Protein AF-A0A7D8BES1-F1 (afdb_monomer_lite)

Foldseek 3Di:
DPDDPDVVCCCVVPVQVVQVVVVHHDPDPVVVLVVQLVLLVVVVQDPVLNCVLSVDPPPVDDPPPPPDDNVVSNVVSVVVSVVVVVVVVVVVVVVPD

Radius of gyration: 16.13 Å; chains: 1; bounding box: 30×33×53 Å

Secondary structure (DSSP, 8-state):
------HHHHIIIIIHHHHHHTT-----HHHHHHHHHHHHHHTT--HHHHHHHHT-S---S-TTT-TTTHHHHHHHHHHHHHHHHHHHHHHHHHS--

pLDDT: mean 74.32, std 16.71, range [39.34, 90.25]

Sequence (97 aa):
MNGAIDLDNLASRVLKPLFEANGLEWKGWQAYRRGLATNLKELGVEDTTVQCILRHENVSTTQRFYIKTAPKVAQEAMRVLEEKIACTARVQQSTIN

Structure (mmCIF, N/CA/C/O backbone):
data_AF-A0A7D8BES1-F1
#
_entry.id   AF-A0A7D8BES1-F1
#
loop_
_atom_site.group_PDB
_atom_site.id
_atom_site.type_symbol
_atom_site.label_atom_id
_atom_site.label_alt_id
_atom_site.label_comp_id
_atom_site.label_asym_id
_atom_site.label_entity_id
_atom_site.label_seq_id
_atom_site.pdbx_PDB_ins_code
_atom_site.Cartn_x
_atom_site.Cartn_y
_atom_site.Cartn_z
_atom_site.occupancy
_atom_site.B_iso_or_equiv
_atom_site.auth_seq_id
_atom_site.auth_comp_id
_atom_site.auth_asym_id
_atom_site.auth_atom_id
_atom_site.pdbx_PDB_model_num
ATOM 1 N N . MET A 1 1 ? 10.555 -25.040 6.667 1.00 40.53 1 MET A N 1
ATOM 2 C CA . MET A 1 1 ? 10.994 -24.118 5.598 1.00 40.53 1 MET A CA 1
ATOM 3 C C . MET A 1 1 ? 10.663 -22.694 6.031 1.00 40.53 1 MET A C 1
ATOM 5 O O . MET A 1 1 ? 9.556 -22.239 5.796 1.00 40.53 1 MET A O 1
ATOM 9 N N . ASN A 1 2 ? 11.582 -22.020 6.729 1.00 47.09 2 ASN A N 1
ATOM 10 C CA . ASN A 1 2 ? 11.438 -20.603 7.088 1.00 47.09 2 ASN A CA 1
ATOM 11 C C . ASN A 1 2 ? 12.039 -19.760 5.958 1.00 47.09 2 ASN A C 1
ATOM 13 O O . ASN A 1 2 ? 13.167 -19.290 6.062 1.00 47.09 2 ASN A O 1
ATOM 17 N N . GLY A 1 3 ? 11.326 -19.655 4.837 1.00 51.19 3 GLY A N 1
ATOM 18 C CA . GLY A 1 3 ? 11.700 -18.735 3.767 1.00 51.19 3 GLY A CA 1
ATOM 19 C C . GLY A 1 3 ? 11.169 -17.356 4.121 1.00 51.19 3 GLY A C 1
ATOM 20 O O . GLY A 1 3 ? 9.968 -17.125 4.006 1.00 51.19 3 GLY A O 1
ATOM 21 N N . ALA A 1 4 ? 12.030 -16.461 4.602 1.00 60.78 4 ALA A N 1
ATOM 22 C CA . ALA A 1 4 ? 11.678 -15.049 4.680 1.00 60.78 4 ALA A CA 1
ATOM 23 C C . ALA A 1 4 ? 11.181 -14.595 3.296 1.00 60.78 4 ALA A C 1
ATOM 25 O O . ALA A 1 4 ? 11.757 -14.982 2.279 1.00 60.78 4 ALA A O 1
ATOM 26 N N . ILE A 1 5 ? 10.093 -13.823 3.252 1.00 67.75 5 ILE A N 1
ATOM 27 C CA . ILE A 1 5 ? 9.615 -13.238 1.997 1.00 67.75 5 ILE A CA 1
ATOM 28 C C . ILE A 1 5 ? 10.721 -12.316 1.491 1.00 67.75 5 ILE A C 1
ATOM 30 O O . ILE A 1 5 ? 10.996 -11.278 2.091 1.00 67.75 5 ILE A O 1
ATOM 34 N N . ASP A 1 6 ? 11.361 -12.720 0.403 1.00 81.56 6 ASP A N 1
ATOM 35 C CA . ASP A 1 6 ? 12.337 -11.903 -0.291 1.00 81.56 6 ASP A CA 1
ATOM 36 C C . ASP A 1 6 ? 11.585 -10.826 -1.082 1.00 81.56 6 ASP A C 1
ATOM 38 O O . ASP A 1 6 ? 10.871 -11.102 -2.054 1.00 81.56 6 ASP A O 1
ATOM 42 N N . LEU A 1 7 ? 11.712 -9.588 -0.607 1.00 76.94 7 LEU A N 1
ATOM 43 C CA . LEU A 1 7 ? 11.051 -8.433 -1.195 1.00 76.94 7 LEU A CA 1
ATOM 44 C C . LEU A 1 7 ? 11.581 -8.156 -2.604 1.00 76.94 7 LEU A C 1
ATOM 46 O O . LEU A 1 7 ? 10.807 -7.795 -3.480 1.00 76.94 7 LEU A O 1
ATOM 50 N N . ASP A 1 8 ? 12.855 -8.381 -2.893 1.00 82.25 8 ASP A N 1
ATOM 51 C CA . ASP A 1 8 ? 13.379 -8.137 -4.238 1.00 82.25 8 ASP A CA 1
ATOM 52 C C . ASP A 1 8 ? 12.828 -9.158 -5.240 1.00 82.25 8 ASP A C 1
ATOM 54 O O . ASP A 1 8 ? 12.449 -8.807 -6.366 1.00 82.25 8 ASP A O 1
ATOM 58 N N . ASN A 1 9 ? 12.658 -10.405 -4.803 1.00 85.69 9 ASN A N 1
ATOM 59 C CA . ASN A 1 9 ? 11.954 -11.427 -5.573 1.00 85.69 9 ASN A CA 1
ATOM 60 C C . ASN A 1 9 ? 10.466 -11.091 -5.773 1.00 85.69 9 ASN A C 1
ATOM 62 O O . ASN A 1 9 ? 9.946 -11.242 -6.879 1.00 85.69 9 ASN A O 1
ATOM 66 N N . LEU A 1 10 ? 9.773 -10.587 -4.748 1.00 83.56 10 LEU A N 1
ATOM 67 C CA . LEU A 1 10 ? 8.376 -10.152 -4.869 1.00 83.56 10 LEU A CA 1
ATOM 68 C C . LEU A 1 10 ? 8.228 -8.968 -5.839 1.00 83.56 10 LEU A C 1
ATOM 70 O O . LEU A 1 10 ? 7.351 -8.971 -6.706 1.00 83.56 10 LEU A O 1
ATOM 74 N N . ALA A 1 11 ? 9.102 -7.967 -5.720 1.00 84.44 11 ALA A N 1
ATOM 75 C CA . ALA A 1 11 ? 9.095 -6.802 -6.592 1.00 84.44 11 ALA A CA 1
ATOM 76 C C . ALA A 1 11 ? 9.335 -7.207 -8.046 1.00 84.44 11 ALA A C 1
ATOM 78 O O . ALA A 1 11 ? 8.595 -6.790 -8.931 1.00 84.44 11 ALA A O 1
ATOM 79 N N . SER A 1 12 ? 10.356 -8.027 -8.294 1.00 86.19 12 SER A N 1
ATOM 80 C CA . SER A 1 12 ? 10.739 -8.426 -9.649 1.00 86.19 12 SER A CA 1
ATOM 81 C C . SER A 1 12 ? 9.721 -9.343 -10.320 1.00 86.19 12 SER A C 1
ATOM 83 O O . SER A 1 12 ? 9.430 -9.150 -11.496 1.00 86.19 12 SER A O 1
ATOM 85 N N . ARG A 1 13 ? 9.167 -10.320 -9.594 1.00 88.00 13 ARG A N 1
ATOM 86 C CA . ARG A 1 13 ? 8.311 -11.357 -10.187 1.00 88.00 13 ARG A CA 1
ATOM 87 C C . ARG A 1 13 ? 6.832 -11.010 -10.219 1.00 88.00 13 ARG A C 1
ATOM 89 O O . ARG A 1 13 ? 6.111 -11.599 -11.016 1.00 88.00 13 ARG A O 1
ATOM 96 N N . VAL A 1 14 ? 6.377 -10.114 -9.345 1.00 86.88 14 VAL A N 1
ATOM 97 C CA . VAL A 1 14 ? 4.949 -9.799 -9.201 1.00 86.88 14 VAL A CA 1
ATOM 98 C C . VAL A 1 14 ? 4.688 -8.330 -9.485 1.00 86.88 14 VAL A C 1
ATOM 100 O O . VAL A 1 14 ? 3.900 -8.017 -10.369 1.00 86.88 14 VAL A O 1
ATOM 103 N N . LEU A 1 15 ? 5.354 -7.416 -8.773 1.00 86.88 15 LEU A N 1
ATOM 104 C CA . LEU A 1 15 ? 4.993 -5.997 -8.851 1.00 86.88 15 LEU A CA 1
ATOM 105 C C . LEU A 1 15 ? 5.416 -5.356 -10.170 1.00 86.88 15 LEU A C 1
ATOM 107 O O . LEU A 1 15 ? 4.586 -4.735 -10.815 1.00 86.88 15 LEU A O 1
ATOM 111 N N . LYS A 1 16 ? 6.662 -5.530 -10.615 1.00 89.50 16 LYS A N 1
ATOM 112 C CA . LYS A 1 16 ? 7.116 -4.993 -11.908 1.00 89.50 16 LYS A CA 1
ATOM 113 C C . LYS A 1 16 ? 6.218 -5.419 -13.080 1.00 89.50 16 LYS A C 1
ATOM 115 O O . LYS A 1 16 ? 5.668 -4.521 -13.712 1.00 89.50 16 LYS A O 1
ATOM 120 N N . PRO A 1 17 ? 5.979 -6.724 -13.329 1.00 89.50 17 PRO A N 1
ATOM 121 C CA . PRO A 1 17 ? 5.139 -7.130 -14.453 1.00 89.50 17 PRO A CA 1
ATOM 122 C C . PRO A 1 17 ? 3.685 -6.678 -14.288 1.00 89.50 17 PRO A C 1
ATOM 124 O O . PRO A 1 17 ? 3.044 -6.335 -15.275 1.00 89.50 17 PRO A O 1
ATOM 127 N N . LEU A 1 18 ? 3.158 -6.627 -13.057 1.00 87.38 18 LEU A N 1
ATOM 128 C CA . LEU A 1 18 ? 1.806 -6.127 -12.812 1.00 87.38 18 LEU A CA 1
ATOM 129 C C . LEU A 1 18 ? 1.687 -4.634 -13.135 1.00 87.38 18 LEU A C 1
ATOM 131 O O . LEU A 1 18 ? 0.719 -4.223 -13.765 1.00 87.38 18 LEU A O 1
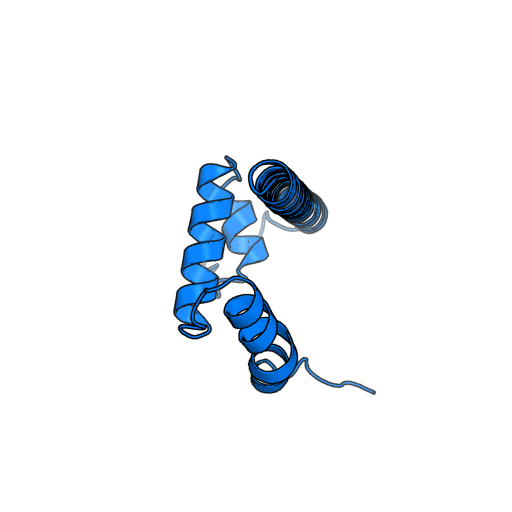ATOM 135 N N . PHE A 1 19 ? 2.654 -3.822 -12.711 1.00 87.50 19 PHE A N 1
ATOM 136 C CA . PHE A 1 19 ? 2.661 -2.390 -12.996 1.00 87.50 19 PHE A CA 1
ATOM 137 C C . PHE A 1 19 ? 2.797 -2.152 -14.503 1.00 87.50 19 PHE A C 1
ATOM 139 O O . PHE A 1 19 ? 1.975 -1.435 -15.070 1.00 87.50 19 PHE A O 1
ATOM 146 N N . GLU A 1 20 ? 3.735 -2.834 -15.164 1.00 88.25 20 GLU A N 1
ATOM 147 C CA . GLU A 1 20 ? 3.938 -2.742 -16.615 1.00 88.25 20 GLU A CA 1
ATOM 148 C C . GLU A 1 20 ? 2.681 -3.140 -17.402 1.00 88.25 20 GLU A C 1
ATOM 150 O O . GLU A 1 20 ? 2.268 -2.415 -18.306 1.00 88.25 20 GLU A O 1
ATOM 155 N N . ALA A 1 21 ? 2.013 -4.233 -17.016 1.00 86.31 21 ALA A N 1
ATOM 156 C CA . ALA A 1 21 ? 0.764 -4.678 -17.639 1.00 86.31 21 ALA A CA 1
ATOM 157 C C . ALA A 1 21 ? -0.386 -3.660 -17.505 1.00 86.31 21 ALA A C 1
ATOM 159 O O . ALA A 1 21 ? -1.319 -3.686 -18.303 1.00 86.31 21 ALA A O 1
ATOM 160 N N . ASN A 1 22 ? -0.317 -2.760 -16.520 1.00 84.38 22 ASN A N 1
ATOM 161 C CA . ASN A 1 22 ? -1.284 -1.682 -16.306 1.00 84.38 22 ASN A CA 1
ATOM 162 C C . ASN A 1 22 ? -0.771 -0.315 -16.808 1.00 84.38 22 ASN A C 1
ATOM 164 O O . ASN A 1 22 ? -1.349 0.716 -16.470 1.00 84.38 22 ASN A O 1
ATOM 168 N N . GLY A 1 23 ? 0.317 -0.279 -17.590 1.00 87.31 23 GLY A N 1
ATOM 169 C CA . GLY A 1 23 ? 0.896 0.963 -18.118 1.00 87.31 23 GLY A CA 1
A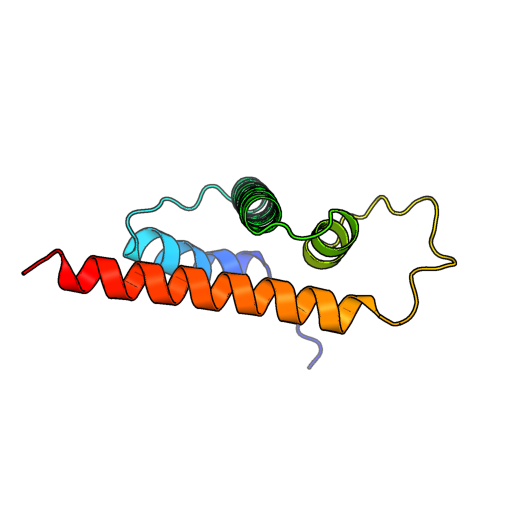TOM 170 C C . GLY A 1 23 ? 1.557 1.852 -17.057 1.00 87.31 23 GLY A C 1
ATOM 171 O O . GLY A 1 23 ? 1.752 3.046 -17.282 1.00 87.31 23 GLY A O 1
ATOM 172 N N . LEU A 1 24 ? 1.888 1.289 -15.893 1.00 87.56 24 LEU A N 1
ATOM 173 C CA . LEU A 1 24 ? 2.544 1.972 -14.783 1.00 87.56 24 LEU A CA 1
ATOM 174 C C . LEU A 1 24 ? 4.008 1.540 -14.680 1.00 87.56 24 LEU A C 1
ATOM 176 O O . LEU A 1 24 ? 4.366 0.392 -14.925 1.00 87.56 24 LEU A O 1
ATOM 180 N N . GLU A 1 25 ? 4.871 2.454 -14.246 1.00 89.38 25 GLU A N 1
ATOM 181 C CA . GLU A 1 25 ? 6.278 2.143 -13.998 1.00 89.38 25 GLU A CA 1
ATOM 182 C C . GLU A 1 25 ? 6.509 1.832 -12.514 1.00 89.38 25 GLU A C 1
ATOM 184 O O . GLU A 1 25 ? 6.099 2.586 -11.626 1.00 89.38 25 GLU A O 1
ATOM 189 N N . TRP A 1 26 ? 7.220 0.741 -12.222 1.00 89.31 26 TRP A N 1
ATOM 190 C CA . TRP A 1 26 ? 7.652 0.438 -10.860 1.00 89.31 26 TRP A CA 1
ATOM 191 C C . TRP A 1 26 ? 8.738 1.419 -10.392 1.00 89.31 26 TRP A C 1
ATOM 193 O O . TRP A 1 26 ? 9.889 1.350 -10.817 1.00 89.31 26 TRP A O 1
ATOM 203 N N . LYS A 1 27 ? 8.393 2.295 -9.442 1.00 89.75 27 LYS A N 1
ATOM 204 C CA . LYS A 1 27 ? 9.297 3.318 -8.874 1.00 89.75 27 LYS A CA 1
ATOM 205 C C . LYS A 1 27 ? 9.957 2.913 -7.545 1.00 89.75 27 LYS A C 1
ATOM 207 O O . LYS A 1 27 ? 10.475 3.759 -6.817 1.00 89.75 27 LYS A O 1
ATOM 212 N N . GLY A 1 28 ? 9.939 1.623 -7.206 1.00 87.56 28 GLY A N 1
ATOM 213 C CA . GLY A 1 28 ? 10.553 1.092 -5.988 1.00 87.56 28 GLY A CA 1
ATOM 214 C C . GLY A 1 28 ? 9.642 1.077 -4.757 1.00 87.56 28 GLY A C 1
ATOM 215 O O . GLY A 1 28 ? 8.546 1.641 -4.729 1.00 87.56 28 GLY A O 1
ATOM 216 N N . TRP A 1 29 ? 10.137 0.442 -3.693 1.00 84.12 29 TRP A N 1
ATOM 217 C CA . TRP A 1 29 ? 9.382 0.196 -2.460 1.00 84.12 29 TRP A CA 1
ATOM 218 C C . TRP A 1 29 ? 8.917 1.463 -1.740 1.00 84.12 29 TRP A C 1
ATOM 220 O O . TRP A 1 29 ? 7.872 1.462 -1.092 1.00 84.12 29 TRP A O 1
ATOM 230 N N .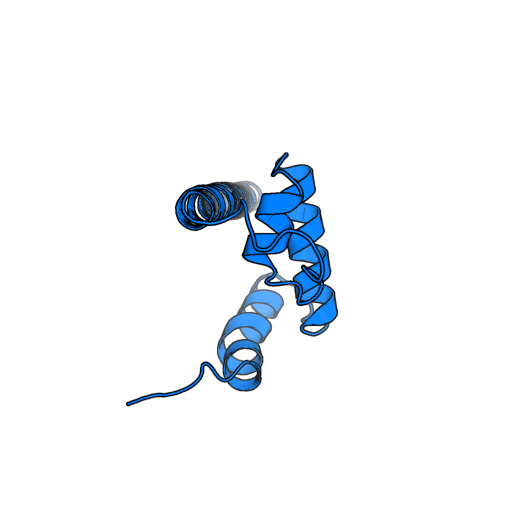 GLN A 1 30 ? 9.666 2.560 -1.855 1.00 84.50 30 GLN A N 1
ATOM 231 C CA . GLN A 1 30 ? 9.276 3.832 -1.250 1.00 84.50 30 GLN A CA 1
ATOM 232 C C . GLN A 1 30 ? 8.072 4.459 -1.958 1.00 84.50 30 GLN A C 1
ATOM 234 O O . GLN A 1 30 ? 7.166 4.956 -1.290 1.00 84.50 30 GLN A O 1
ATOM 239 N N . ALA A 1 31 ? 8.041 4.410 -3.292 1.00 86.00 31 ALA A N 1
ATOM 240 C CA . ALA A 1 31 ? 6.911 4.899 -4.073 1.00 86.00 31 ALA A CA 1
ATOM 241 C C . ALA A 1 31 ? 5.668 4.032 -3.841 1.00 86.00 31 ALA A C 1
ATOM 243 O O . ALA A 1 31 ? 4.592 4.571 -3.598 1.00 86.00 31 ALA A O 1
ATOM 244 N N . TYR A 1 32 ? 5.838 2.706 -3.803 1.00 87.94 32 TYR A N 1
ATOM 245 C CA . TYR A 1 32 ? 4.766 1.769 -3.466 1.00 87.94 32 TYR A CA 1
ATOM 246 C C . TYR A 1 32 ? 4.149 2.061 -2.093 1.00 87.94 32 TYR A C 1
ATOM 248 O O . TYR A 1 32 ? 2.938 2.235 -1.985 1.00 87.94 32 TYR A O 1
ATOM 256 N N . ARG A 1 33 ? 4.978 2.186 -1.044 1.00 84.69 33 ARG A N 1
ATOM 257 C CA . ARG A 1 33 ? 4.498 2.491 0.314 1.00 84.69 33 ARG A CA 1
ATOM 258 C C . ARG A 1 33 ? 3.762 3.828 0.383 1.00 84.69 33 ARG A C 1
ATOM 260 O O . ARG A 1 33 ? 2.744 3.915 1.060 1.00 84.69 33 ARG A O 1
ATOM 267 N N . ARG A 1 34 ? 4.247 4.852 -0.331 1.00 85.88 34 ARG A N 1
ATOM 268 C CA . ARG A 1 34 ? 3.580 6.161 -0.416 1.00 85.88 34 ARG A CA 1
ATOM 269 C C . ARG A 1 34 ? 2.221 6.068 -1.103 1.00 85.88 34 ARG A C 1
ATOM 271 O O . ARG A 1 34 ? 1.247 6.538 -0.533 1.00 85.88 34 ARG A O 1
ATOM 278 N N . GLY A 1 35 ? 2.152 5.429 -2.271 1.00 87.88 35 GLY A N 1
ATOM 279 C CA . GLY A 1 35 ? 0.891 5.242 -2.993 1.00 87.88 35 GLY A CA 1
ATOM 280 C C . GLY A 1 35 ? -0.128 4.447 -2.178 1.00 87.88 35 GLY A C 1
ATOM 281 O O . GLY A 1 35 ? -1.279 4.851 -2.070 1.00 87.88 35 GLY A O 1
ATOM 282 N N . LEU A 1 36 ? 0.312 3.372 -1.516 1.00 89.12 36 LEU A N 1
ATOM 283 C CA . LEU A 1 36 ? -0.541 2.584 -0.627 1.00 89.12 36 LEU A CA 1
ATOM 284 C C . LEU A 1 36 ? -1.084 3.421 0.541 1.00 89.12 36 LEU A C 1
ATOM 286 O O . LEU A 1 36 ? -2.278 3.368 0.821 1.00 89.12 36 LEU A O 1
ATOM 290 N N . ALA A 1 37 ? -0.233 4.216 1.199 1.00 86.50 37 ALA A N 1
ATOM 291 C CA . ALA A 1 37 ? -0.652 5.099 2.287 1.00 86.50 37 ALA A CA 1
ATOM 292 C C . ALA A 1 37 ? -1.698 6.126 1.825 1.00 86.50 37 ALA A C 1
ATOM 294 O O . ALA A 1 37 ? -2.720 6.299 2.488 1.00 86.50 37 ALA A O 1
ATOM 295 N N . THR A 1 38 ? -1.456 6.776 0.682 1.00 86.81 38 THR A N 1
ATOM 296 C CA . THR A 1 38 ? -2.374 7.760 0.096 1.00 86.81 38 THR A CA 1
ATOM 297 C C . THR A 1 38 ? -3.719 7.127 -0.247 1.00 86.81 38 THR A C 1
ATOM 299 O O . THR A 1 38 ? -4.742 7.622 0.216 1.00 86.81 38 THR A O 1
ATOM 302 N N . ASN A 1 39 ? -3.727 5.991 -0.950 1.00 90.00 39 ASN A N 1
ATOM 303 C CA . ASN A 1 39 ? -4.963 5.305 -1.334 1.00 90.00 39 ASN A CA 1
ATOM 304 C C . ASN A 1 39 ? -5.785 4.885 -0.107 1.00 90.00 39 ASN A C 1
ATOM 306 O O . ASN 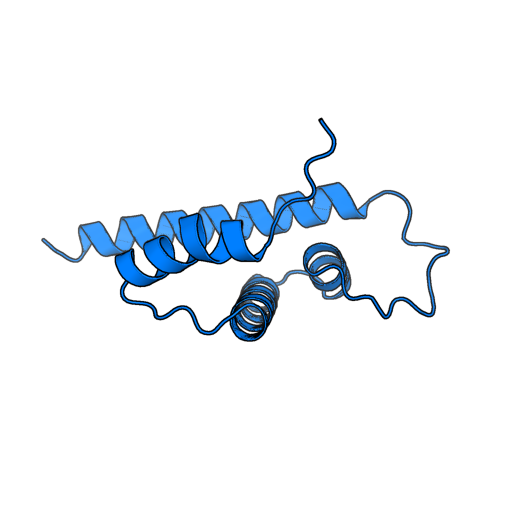A 1 39 ? -6.997 5.071 -0.076 1.00 90.00 39 ASN A O 1
ATOM 310 N N . LEU A 1 40 ? -5.139 4.346 0.932 1.00 87.75 40 LEU A N 1
ATOM 311 C CA . LEU A 1 40 ? -5.833 3.979 2.170 1.00 87.75 40 LEU A CA 1
ATOM 312 C C . LEU A 1 40 ? -6.425 5.209 2.873 1.00 87.75 40 LEU A C 1
ATOM 314 O O . LEU A 1 40 ? -7.537 5.140 3.394 1.00 87.75 40 LEU A O 1
ATOM 318 N N . LYS A 1 41 ? -5.722 6.347 2.853 1.00 84.62 41 LYS A N 1
ATOM 319 C CA . LYS A 1 41 ? -6.235 7.595 3.427 1.00 84.62 41 LYS A CA 1
ATOM 320 C C . LYS A 1 41 ? -7.425 8.146 2.640 1.00 84.62 41 LYS A C 1
ATOM 322 O O . LYS A 1 41 ? -8.395 8.583 3.253 1.00 84.62 41 LYS A O 1
ATOM 327 N N . GLU A 1 42 ? -7.382 8.087 1.311 1.00 86.62 42 GLU A N 1
ATOM 328 C CA . GLU A 1 42 ? -8.499 8.471 0.434 1.00 86.62 42 GLU A CA 1
ATOM 329 C C . GLU A 1 42 ? -9.730 7.575 0.632 1.00 86.62 42 GLU A C 1
ATOM 331 O O . GLU A 1 42 ? -10.861 8.048 0.543 1.00 86.62 42 GLU A O 1
ATOM 336 N N . LEU A 1 43 ? -9.522 6.302 0.983 1.00 88.19 43 LEU A N 1
ATOM 337 C CA . LEU A 1 43 ? -10.588 5.375 1.376 1.00 88.19 43 LEU A CA 1
ATOM 338 C C . LEU A 1 43 ? -11.135 5.624 2.794 1.00 88.19 43 LEU A C 1
ATOM 340 O O . LEU A 1 43 ? -12.037 4.909 3.227 1.00 88.19 43 LEU A O 1
ATOM 344 N N . GLY A 1 44 ? -10.613 6.618 3.519 1.00 85.81 44 GLY A N 1
ATOM 345 C CA . GLY A 1 44 ? -11.056 6.962 4.871 1.00 85.81 44 GLY A CA 1
ATOM 346 C C . GLY A 1 44 ? -10.539 6.018 5.959 1.00 85.81 44 GLY A C 1
ATOM 347 O O . GLY A 1 44 ? -11.120 5.961 7.039 1.00 85.81 44 GLY A O 1
ATOM 348 N N . VAL A 1 45 ? -9.468 5.262 5.697 1.00 86.50 45 VAL A N 1
ATOM 349 C CA . VAL A 1 45 ? -8.868 4.366 6.693 1.00 86.50 45 VAL A CA 1
ATOM 350 C C . VAL A 1 45 ? -8.139 5.187 7.760 1.00 86.50 45 VAL A C 1
ATOM 352 O O . VAL A 1 45 ? -7.344 6.077 7.454 1.00 86.50 45 VAL A O 1
ATOM 355 N N . GLU A 1 46 ? -8.385 4.853 9.027 1.00 82.88 46 GLU A N 1
ATOM 356 C CA . GLU A 1 46 ? -7.751 5.491 10.183 1.00 82.88 46 GLU A CA 1
ATOM 357 C C . GLU A 1 46 ? -6.220 5.364 10.156 1.00 82.88 46 GLU A C 1
ATOM 359 O O . GLU A 1 46 ? -5.677 4.287 9.888 1.00 82.88 46 GLU A O 1
ATOM 364 N N . ASP A 1 47 ? -5.511 6.432 10.537 1.00 80.69 47 ASP A N 1
ATOM 365 C CA . ASP A 1 47 ? -4.042 6.514 10.441 1.00 80.69 47 ASP A CA 1
ATOM 366 C C . ASP A 1 47 ? -3.339 5.396 11.212 1.00 80.69 47 ASP A C 1
ATOM 368 O O . ASP A 1 47 ? -2.316 4.867 10.781 1.00 80.69 47 ASP A O 1
ATOM 372 N N . THR A 1 48 ? -3.917 4.982 12.336 1.00 79.81 48 THR A N 1
ATOM 373 C CA . THR A 1 48 ? -3.368 3.901 13.157 1.00 79.81 48 THR A CA 1
ATOM 374 C C . THR A 1 48 ? -3.485 2.532 12.459 1.00 79.81 48 THR A C 1
ATOM 376 O O . THR A 1 48 ? -2.579 1.700 12.550 1.00 79.81 48 THR A O 1
ATOM 379 N N . THR A 1 49 ? -4.534 2.328 11.652 1.00 83.25 49 THR A N 1
ATOM 380 C CA . THR A 1 49 ? -4.693 1.141 10.796 1.00 83.25 49 THR A CA 1
ATOM 381 C C . THR A 1 49 ? -3.736 1.196 9.605 1.00 83.25 49 THR A C 1
ATOM 383 O O . THR A 1 49 ? -3.091 0.194 9.301 1.00 83.25 49 THR A O 1
ATOM 386 N N . VAL A 1 50 ? -3.565 2.366 8.976 1.00 82.12 50 VAL A N 1
ATOM 387 C CA . VAL A 1 50 ? -2.573 2.571 7.902 1.00 82.12 50 VAL A CA 1
ATOM 388 C C . VAL A 1 50 ? -1.156 2.272 8.403 1.00 82.12 50 VAL A C 1
ATOM 390 O O . VAL A 1 50 ? -0.405 1.550 7.750 1.00 82.12 50 VAL A O 1
ATOM 393 N N . GLN A 1 51 ? -0.799 2.747 9.598 1.00 78.38 51 GLN A N 1
ATOM 394 C CA . GLN A 1 51 ? 0.484 2.441 10.240 1.00 78.38 51 GLN A CA 1
ATOM 395 C C . GLN A 1 51 ? 0.659 0.943 10.507 1.00 78.38 51 GLN A C 1
ATOM 397 O O . GLN A 1 51 ? 1.747 0.406 10.286 1.00 78.38 51 GLN A O 1
ATOM 402 N N . CYS A 1 52 ? -0.404 0.260 10.941 1.00 81.94 52 CYS A N 1
ATOM 403 C CA . CYS A 1 52 ? -0.390 -1.185 11.147 1.00 81.94 52 CYS A CA 1
ATOM 404 C C . CYS A 1 52 ? -0.145 -1.947 9.833 1.00 81.94 52 CYS A C 1
ATOM 406 O O . CYS A 1 52 ? 0.694 -2.848 9.796 1.00 81.94 52 CYS A O 1
ATOM 408 N N . ILE A 1 53 ? -0.813 -1.543 8.745 1.00 82.75 53 ILE A N 1
ATOM 409 C CA . ILE A 1 53 ? -0.637 -2.121 7.403 1.00 82.75 53 ILE A CA 1
ATOM 410 C C . ILE A 1 53 ? 0.796 -1.904 6.898 1.00 82.75 53 ILE A C 1
ATOM 412 O O . ILE A 1 53 ? 1.431 -2.841 6.417 1.00 82.75 53 ILE A O 1
ATOM 416 N N . LEU A 1 54 ? 1.330 -0.688 7.036 1.00 81.38 54 LEU A N 1
ATOM 417 C CA . LEU A 1 54 ? 2.661 -0.324 6.534 1.00 81.38 54 LEU A CA 1
ATOM 418 C C . LEU A 1 54 ? 3.815 -0.790 7.432 1.00 81.38 54 LEU A C 1
ATOM 420 O O . LEU A 1 54 ? 4.972 -0.697 7.017 1.00 81.38 54 LEU A O 1
ATOM 424 N N . ARG A 1 55 ? 3.520 -1.279 8.645 1.00 71.62 55 ARG A N 1
ATOM 425 C CA . ARG A 1 55 ? 4.500 -1.713 9.655 1.00 71.62 55 ARG A CA 1
ATOM 426 C C . ARG A 1 55 ? 5.610 -0.679 9.893 1.00 71.62 55 ARG A C 1
ATOM 428 O O . ARG A 1 55 ? 6.792 -1.018 9.889 1.00 71.62 55 ARG A O 1
ATOM 435 N N . HIS A 1 56 ? 5.248 0.591 10.071 1.00 65.94 56 HIS A N 1
ATOM 436 C CA . HIS A 1 56 ? 6.226 1.625 10.425 1.00 65.94 56 HIS A CA 1
ATOM 437 C C . HIS A 1 56 ? 6.864 1.328 11.795 1.00 65.94 56 HIS A C 1
ATOM 439 O O . HIS A 1 56 ? 6.166 1.113 12.781 1.00 65.94 56 HIS A O 1
ATOM 445 N N . GLU A 1 57 ? 8.198 1.339 11.851 1.00 44.81 57 GLU A N 1
ATOM 446 C CA . GLU A 1 57 ? 9.009 0.990 13.030 1.00 44.81 57 GLU A CA 1
ATOM 447 C C . GLU A 1 57 ? 8.906 2.007 14.183 1.00 44.81 57 GLU A C 1
ATOM 449 O O . GLU A 1 57 ? 9.222 1.678 15.323 1.00 44.81 57 GLU A O 1
ATOM 454 N N . ASN A 1 58 ? 8.399 3.225 13.959 1.00 45.25 58 ASN A N 1
ATOM 455 C CA . ASN A 1 58 ? 8.301 4.228 15.023 1.00 45.25 58 ASN A CA 1
ATOM 456 C C . ASN A 1 58 ? 6.942 4.215 15.741 1.00 45.25 58 ASN A C 1
ATOM 458 O O . ASN A 1 58 ? 6.152 5.151 15.669 1.00 45.25 58 ASN A O 1
ATOM 462 N N . VAL A 1 59 ? 6.728 3.125 16.481 1.00 45.66 59 VAL A N 1
ATOM 463 C CA . VAL A 1 59 ? 5.807 3.016 17.628 1.00 45.66 59 VAL A CA 1
ATOM 464 C C . VAL A 1 59 ? 6.648 3.056 18.914 1.00 45.66 59 VAL A C 1
ATOM 466 O O . VAL A 1 59 ? 6.506 2.227 19.811 1.00 45.66 59 VAL A O 1
ATOM 469 N N . SER A 1 60 ? 7.605 3.987 18.995 1.00 43.56 60 SER A N 1
ATOM 470 C CA . SER A 1 60 ? 8.496 4.122 20.160 1.00 43.56 60 SER A CA 1
ATOM 471 C C . SER A 1 60 ? 7.782 4.653 21.409 1.00 43.56 60 SER A C 1
ATOM 473 O O . SER A 1 60 ? 8.342 4.642 22.499 1.00 43.56 60 SER A O 1
ATOM 475 N N . THR A 1 61 ? 6.501 5.003 21.308 1.00 44.75 61 THR A N 1
ATOM 476 C CA . THR A 1 61 ? 5.599 5.098 22.456 1.00 44.75 61 THR A CA 1
ATOM 477 C C . THR A 1 61 ? 4.238 4.528 22.070 1.00 44.75 61 THR A C 1
ATOM 479 O O . THR A 1 61 ? 3.767 4.713 20.952 1.00 44.75 61 THR A O 1
ATOM 482 N N . THR A 1 62 ? 3.583 3.852 23.016 1.00 43.09 62 THR A N 1
ATOM 483 C CA . THR A 1 62 ? 2.237 3.242 22.913 1.00 43.09 62 THR A CA 1
ATOM 484 C C . THR A 1 62 ? 2.165 1.752 22.528 1.00 43.09 62 THR A C 1
ATOM 486 O O . THR A 1 62 ? 1.144 1.272 22.045 1.00 43.09 62 THR A O 1
ATOM 489 N N . GLN A 1 63 ? 3.177 0.949 22.881 1.00 46.50 63 GLN A N 1
ATOM 490 C CA . GLN A 1 63 ? 3.084 -0.527 22.855 1.00 46.50 63 GLN A CA 1
ATOM 491 C C . GLN A 1 63 ? 2.037 -1.130 23.826 1.00 46.50 63 GLN A C 1
ATOM 493 O O . GLN A 1 63 ? 1.777 -2.329 23.767 1.00 46.50 63 GLN A O 1
ATOM 498 N N . ARG A 1 64 ? 1.405 -0.352 24.721 1.00 41.19 64 ARG A N 1
ATOM 499 C CA . ARG A 1 64 ? 0.594 -0.921 25.820 1.00 41.19 64 ARG A CA 1
ATOM 500 C C . ARG A 1 64 ? -0.918 -1.045 25.562 1.00 41.19 64 ARG A C 1
ATOM 502 O O . ARG A 1 64 ? -1.572 -1.748 26.322 1.00 41.19 64 ARG A O 1
ATOM 509 N N . PHE A 1 65 ? -1.473 -0.450 24.498 1.00 49.19 65 PHE A N 1
ATOM 510 C CA . PHE A 1 65 ? -2.927 -0.499 24.219 1.00 49.19 65 PHE A CA 1
ATOM 511 C C . PHE A 1 65 ? -3.321 -1.140 22.876 1.00 49.19 65 PHE A C 1
ATOM 513 O O . PHE A 1 65 ? -4.496 -1.402 22.649 1.00 49.19 65 PHE A O 1
ATOM 520 N N . TYR A 1 66 ? -2.364 -1.454 21.997 1.00 47.66 66 TYR A N 1
ATOM 521 C CA . TYR A 1 66 ? -2.647 -1.886 20.616 1.00 47.66 66 TYR A CA 1
ATOM 522 C C . TYR A 1 66 ? -2.934 -3.397 20.448 1.00 47.66 66 TYR A C 1
ATOM 524 O O . TYR A 1 66 ? -3.108 -3.916 19.344 1.00 47.66 66 TYR A O 1
ATOM 532 N N . ILE A 1 67 ? -2.974 -4.142 21.551 1.00 50.91 67 ILE A N 1
ATOM 533 C CA . ILE A 1 67 ? -2.952 -5.605 21.550 1.00 50.91 67 ILE A CA 1
ATOM 534 C C . ILE A 1 67 ? -4.392 -6.141 21.510 1.00 50.91 67 ILE A C 1
ATOM 536 O O . ILE A 1 67 ? -4.975 -6.398 22.560 1.00 50.91 67 ILE A O 1
ATOM 540 N N . LYS A 1 68 ? -4.953 -6.294 20.293 1.00 45.53 68 LYS A N 1
ATOM 541 C CA . LYS A 1 68 ? -5.746 -7.465 19.808 1.00 45.53 68 LYS A CA 1
ATOM 542 C C . LYS A 1 68 ? -6.665 -7.183 18.606 1.00 45.53 68 LYS A C 1
ATOM 544 O O . LYS A 1 68 ? -7.034 -8.134 17.922 1.00 45.53 68 LYS A O 1
ATOM 549 N N . THR A 1 69 ? -7.010 -5.932 18.300 1.00 50.09 69 THR A N 1
ATOM 550 C CA . THR A 1 69 ? -8.050 -5.612 17.289 1.00 50.09 69 THR A CA 1
ATOM 551 C C . THR A 1 69 ? -7.514 -5.248 15.898 1.00 50.09 69 THR A C 1
ATOM 553 O O . THR A 1 69 ? -8.239 -5.378 14.914 1.00 50.09 69 THR A O 1
ATOM 556 N N . ALA A 1 70 ? -6.242 -4.858 15.786 1.00 63.03 70 ALA A N 1
ATOM 557 C CA . ALA A 1 70 ? -5.639 -4.364 14.544 1.00 63.03 70 ALA A CA 1
ATOM 558 C C . ALA A 1 70 ? -5.623 -5.346 13.343 1.00 63.03 70 ALA A C 1
ATOM 560 O O . ALA A 1 70 ? -5.828 -4.881 12.223 1.00 63.03 70 ALA A O 1
ATOM 561 N N . PRO A 1 71 ? -5.450 -6.680 13.506 1.00 69.50 71 PRO A N 1
ATOM 562 C CA . PRO A 1 71 ? -5.354 -7.584 12.355 1.00 69.50 71 PRO A CA 1
ATOM 563 C C . PRO A 1 71 ? -6.622 -7.611 11.499 1.00 69.50 71 PRO A C 1
ATOM 565 O O . PRO A 1 71 ? -6.533 -7.602 10.276 1.00 69.50 71 PRO A O 1
ATOM 568 N N . LYS A 1 72 ? -7.800 -7.602 12.136 1.00 78.44 72 LYS A N 1
ATOM 569 C CA . LYS A 1 72 ? -9.086 -7.659 11.427 1.00 78.44 72 LYS A CA 1
ATOM 570 C C . LYS A 1 72 ? -9.379 -6.361 10.680 1.00 78.44 72 LYS A C 1
ATOM 572 O O . LYS A 1 72 ? -9.802 -6.405 9.535 1.00 78.44 72 LYS A O 1
ATOM 577 N N . VAL A 1 73 ? -9.116 -5.217 11.312 1.00 79.12 73 VAL A N 1
ATOM 578 C CA . VAL A 1 73 ? -9.362 -3.897 10.708 1.00 79.12 73 VAL A CA 1
ATOM 579 C C . VAL A 1 73 ? -8.405 -3.648 9.539 1.00 79.12 73 VAL A C 1
ATOM 581 O O . VAL A 1 73 ? -8.827 -3.167 8.494 1.00 79.12 73 VAL A O 1
ATOM 584 N N . ALA A 1 74 ? -7.136 -4.051 9.670 1.00 80.94 74 ALA A N 1
ATOM 585 C CA . ALA A 1 74 ? -6.169 -3.985 8.577 1.00 80.94 74 ALA A CA 1
ATOM 586 C C . ALA A 1 74 ? -6.561 -4.888 7.393 1.00 80.94 74 ALA A C 1
ATOM 588 O O . ALA A 1 74 ? -6.458 -4.468 6.243 1.00 80.94 74 ALA A O 1
ATOM 589 N N . GLN A 1 75 ? -7.030 -6.112 7.665 1.00 85.31 75 GLN A N 1
ATOM 590 C CA . GLN A 1 75 ? -7.524 -7.027 6.630 1.00 85.31 75 GLN A CA 1
ATOM 591 C C . GLN A 1 75 ? -8.744 -6.461 5.901 1.00 85.31 75 GLN A C 1
ATOM 593 O O . GLN A 1 75 ? -8.775 -6.485 4.675 1.00 85.31 75 GLN A O 1
ATOM 598 N N . GLU A 1 76 ? -9.710 -5.912 6.639 1.00 88.00 76 GLU A N 1
ATOM 599 C CA . GLU A 1 76 ? -10.908 -5.313 6.049 1.00 88.00 76 GLU A CA 1
ATOM 600 C C . GLU A 1 76 ? -10.563 -4.094 5.186 1.00 88.00 76 GLU A C 1
ATOM 602 O O . GLU A 1 76 ? -11.011 -3.993 4.049 1.00 88.00 76 GLU A O 1
ATOM 607 N N . ALA A 1 77 ? -9.686 -3.211 5.670 1.00 87.69 77 ALA A N 1
ATOM 608 C CA . ALA A 1 77 ? -9.222 -2.060 4.899 1.00 87.69 77 ALA A CA 1
ATOM 609 C C . ALA A 1 77 ? -8.533 -2.475 3.584 1.00 87.69 77 ALA A C 1
ATOM 611 O O . ALA A 1 77 ? -8.788 -1.888 2.532 1.00 87.69 77 ALA A O 1
ATOM 612 N N . MET A 1 78 ? -7.692 -3.515 3.624 1.00 90.19 78 MET A N 1
ATOM 613 C CA . MET A 1 78 ? -7.046 -4.055 2.424 1.00 90.19 78 MET A CA 1
ATOM 614 C C . MET A 1 78 ? -8.044 -4.717 1.468 1.00 90.19 78 MET A C 1
ATOM 616 O O . MET A 1 78 ? -7.888 -4.587 0.256 1.00 90.19 78 MET A O 1
ATOM 620 N N . ARG A 1 79 ? -9.088 -5.367 1.992 1.00 90.25 79 ARG A N 1
ATOM 621 C CA . ARG A 1 79 ? -10.167 -5.944 1.186 1.00 90.25 79 ARG A CA 1
ATOM 622 C C . ARG A 1 79 ? -10.985 -4.859 0.478 1.00 90.25 79 ARG A C 1
ATOM 624 O O . ARG A 1 79 ? -11.243 -4.977 -0.715 1.00 90.25 79 ARG A O 1
ATOM 631 N N . VAL A 1 80 ? -11.337 -3.775 1.170 1.00 89.44 80 VAL A N 1
ATOM 632 C CA . VAL A 1 80 ? -12.030 -2.626 0.558 1.00 89.44 80 VAL A CA 1
ATOM 633 C C . VAL A 1 80 ? -11.182 -2.011 -0.559 1.00 89.44 80 VAL A C 1
ATOM 635 O O . VAL A 1 80 ? -11.702 -1.691 -1.630 1.00 89.44 80 VAL A O 1
ATOM 638 N N . LEU A 1 81 ? -9.870 -1.875 -0.340 1.00 88.50 81 LEU A N 1
ATOM 639 C CA . LEU A 1 81 ? -8.942 -1.409 -1.369 1.00 88.50 81 LEU A CA 1
ATOM 640 C C . LEU A 1 81 ? -8.929 -2.347 -2.589 1.00 88.50 81 LEU A C 1
ATOM 642 O O . LEU A 1 81 ? -9.029 -1.872 -3.720 1.00 88.50 81 LEU A O 1
ATOM 646 N N . GLU A 1 82 ? -8.852 -3.662 -2.373 1.00 88.62 82 GLU A N 1
ATOM 647 C CA . GLU A 1 82 ? -8.895 -4.672 -3.438 1.00 88.62 82 GLU A CA 1
ATOM 648 C C . GLU A 1 82 ? -10.198 -4.599 -4.252 1.00 88.62 82 GLU A C 1
ATOM 650 O O . GLU A 1 82 ? -10.153 -4.529 -5.482 1.00 88.62 82 GLU A O 1
ATOM 655 N N . GLU A 1 83 ? -11.354 -4.528 -3.587 1.00 89.00 83 GLU A N 1
ATOM 656 C CA . GLU A 1 83 ? -12.666 -4.412 -4.238 1.00 89.00 83 GLU A CA 1
ATOM 657 C C . GLU A 1 83 ? -12.765 -3.149 -5.115 1.00 89.00 83 GLU A C 1
ATOM 659 O O . GLU A 1 83 ? -13.284 -3.198 -6.236 1.00 89.00 83 GLU A O 1
ATOM 664 N N . LYS A 1 84 ? -12.230 -2.012 -4.647 1.00 85.88 84 LYS A N 1
ATOM 665 C CA . LYS A 1 84 ? -12.216 -0.749 -5.407 1.00 85.88 84 LYS A CA 1
ATOM 666 C C . LYS A 1 84 ? -11.302 -0.813 -6.630 1.00 85.88 84 LYS A C 1
ATOM 668 O O . LYS A 1 84 ? -11.690 -0.330 -7.699 1.00 85.88 84 LYS A O 1
ATOM 673 N N . ILE A 1 85 ? -10.130 -1.437 -6.505 1.00 82.44 85 ILE A N 1
ATOM 674 C CA . ILE A 1 85 ? -9.210 -1.651 -7.631 1.00 82.44 85 ILE A CA 1
ATOM 675 C C . ILE A 1 85 ? -9.852 -2.584 -8.668 1.00 82.44 85 ILE A C 1
ATOM 677 O O . ILE A 1 85 ? -9.884 -2.255 -9.854 1.00 82.44 85 ILE A O 1
ATOM 681 N N . ALA A 1 86 ? -10.433 -3.706 -8.233 1.00 78.56 86 ALA A N 1
ATOM 682 C CA . ALA A 1 86 ? -11.085 -4.671 -9.116 1.00 78.56 86 ALA A CA 1
ATOM 683 C C . ALA A 1 86 ? -12.287 -4.067 -9.862 1.00 78.56 86 ALA A C 1
ATOM 685 O O . ALA A 1 86 ? -12.465 -4.305 -11.058 1.00 78.56 86 ALA A O 1
ATOM 686 N N . CYS A 1 87 ? -13.096 -3.249 -9.182 1.00 66.25 87 CYS A N 1
ATOM 687 C CA . CYS A 1 87 ? -14.204 -2.533 -9.810 1.00 66.25 87 CYS A CA 1
ATOM 688 C C . CYS A 1 87 ? -13.703 -1.547 -10.879 1.00 66.25 87 CYS A C 1
ATOM 690 O O . CYS A 1 87 ? -14.225 -1.526 -11.993 1.00 66.25 87 CYS A O 1
ATOM 692 N N . THR A 1 88 ? -12.637 -0.799 -10.581 1.00 62.00 88 THR A N 1
ATOM 693 C CA . THR A 1 88 ? -12.040 0.161 -11.523 1.00 62.00 88 THR A CA 1
ATOM 694 C C . THR A 1 88 ? -11.511 -0.533 -12.782 1.00 62.00 88 THR A C 1
ATOM 696 O O . THR A 1 88 ? -11.801 -0.089 -13.893 1.00 62.00 88 THR A O 1
ATOM 699 N N . ALA A 1 89 ? -10.818 -1.668 -12.632 1.00 62.38 89 ALA A N 1
ATOM 700 C CA . ALA A 1 89 ? -10.312 -2.448 -13.763 1.00 62.38 89 ALA A CA 1
ATOM 701 C C . ALA A 1 89 ? -11.439 -2.986 -14.668 1.00 62.38 89 ALA A C 1
ATOM 703 O O . ALA A 1 89 ? -11.313 -2.982 -15.892 1.00 62.38 89 ALA A O 1
ATOM 704 N N . ARG A 1 90 ? -12.570 -3.409 -14.082 1.00 58.50 90 ARG A N 1
ATOM 705 C CA . ARG A 1 90 ? -13.740 -3.884 -14.844 1.00 58.50 90 ARG A CA 1
ATOM 706 C C . ARG A 1 90 ? -14.417 -2.765 -15.631 1.00 58.50 90 ARG A C 1
ATOM 708 O O . ARG A 1 90 ? -14.812 -2.991 -16.768 1.00 58.50 90 ARG A O 1
ATOM 715 N N . VAL A 1 91 ? -14.532 -1.571 -15.048 1.00 57.25 91 VAL A N 1
ATOM 716 C CA . VAL A 1 91 ? -15.138 -0.413 -15.725 1.00 57.25 91 VAL A CA 1
ATOM 717 C C . VAL A 1 91 ? -14.294 0.024 -16.926 1.00 57.25 91 VAL A C 1
ATOM 719 O O . VAL A 1 91 ? -14.854 0.300 -17.983 1.00 57.25 91 VAL A O 1
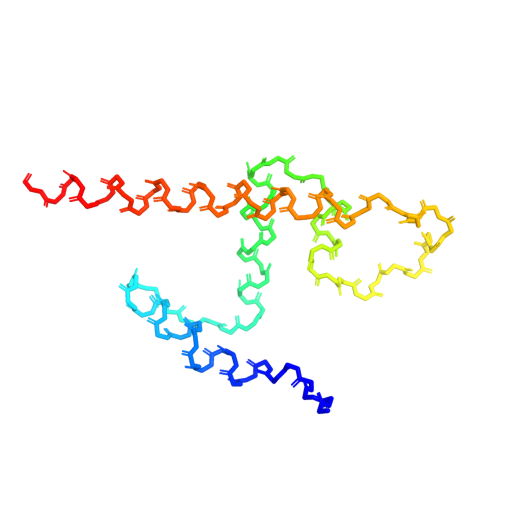ATOM 722 N N . GLN A 1 92 ? -12.961 0.010 -16.814 1.00 51.81 92 GLN A N 1
ATOM 723 C CA . GLN A 1 92 ? -12.066 0.393 -17.915 1.00 51.81 92 GLN A CA 1
ATOM 724 C C . GLN A 1 92 ? -12.146 -0.543 -19.133 1.00 51.81 92 GLN A C 1
ATOM 726 O O . GLN A 1 92 ? -11.991 -0.077 -20.257 1.00 51.81 92 GLN A O 1
ATOM 731 N N . GLN A 1 93 ? -12.454 -1.831 -18.945 1.00 50.25 93 GLN A N 1
ATOM 732 C CA . GLN A 1 93 ? -12.656 -2.779 -20.053 1.00 50.25 93 GLN A CA 1
ATOM 733 C C . GLN A 1 93 ? -13.961 -2.528 -20.822 1.00 50.25 93 GLN A C 1
ATOM 735 O O . GLN A 1 93 ? -14.028 -2.797 -22.015 1.00 50.25 93 GLN A O 1
ATOM 740 N N . SER A 1 94 ? -14.994 -1.997 -20.163 1.00 51.38 94 SER A N 1
ATOM 741 C CA . SER A 1 94 ? -16.278 -1.667 -20.799 1.00 51.38 94 SER A CA 1
ATOM 742 C C . SER A 1 94 ? -16.286 -0.334 -21.553 1.00 51.38 94 SER A C 1
ATOM 744 O O . SER A 1 94 ? -17.147 -0.143 -22.404 1.00 51.38 94 SER A O 1
ATOM 746 N N . THR A 1 95 ? -15.351 0.578 -21.268 1.00 49.09 95 THR A N 1
ATOM 747 C CA . THR A 1 95 ? -15.240 1.873 -21.970 1.00 49.09 95 THR A CA 1
ATOM 748 C C . THR A 1 95 ? -14.390 1.790 -23.245 1.00 49.09 95 THR A C 1
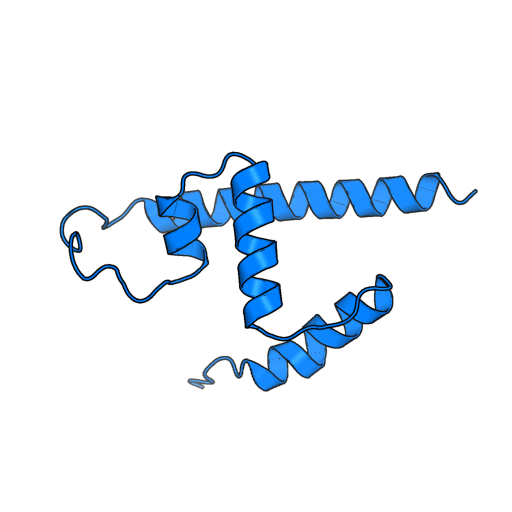ATOM 750 O O . THR A 1 95 ? -14.323 2.755 -24.000 1.00 49.09 95 THR A O 1
ATOM 753 N N . ILE A 1 96 ? -13.738 0.648 -23.487 1.00 50.88 96 ILE A N 1
ATOM 754 C CA . ILE A 1 96 ? -13.009 0.331 -24.720 1.00 50.88 96 ILE A CA 1
ATOM 755 C C . ILE A 1 96 ? -13.845 -0.695 -25.498 1.00 50.88 96 ILE A C 1
ATOM 757 O O . ILE A 1 96 ? -13.498 -1.869 -25.554 1.00 50.88 96 ILE A O 1
ATOM 761 N N . ASN A 1 97 ? -14.993 -0.267 -26.020 1.00 39.34 97 ASN A N 1
ATOM 762 C CA . ASN A 1 97 ? -15.764 -0.948 -27.066 1.00 39.34 97 ASN A CA 1
ATOM 763 C C . ASN A 1 97 ? -16.603 0.084 -27.818 1.00 39.34 97 ASN A C 1
ATOM 765 O O . ASN A 1 97 ? -17.240 0.918 -27.135 1.00 39.34 97 ASN A O 1
#